Protein AF-A0A2D6RF66-F1 (afdb_monomer_lite)

pLDDT: mean 83.62, std 12.92, range [40.44, 94.94]

Structure (mmCIF, N/CA/C/O backbone):
data_AF-A0A2D6RF66-F1
#
_entry.id   AF-A0A2D6RF66-F1
#
loop_
_atom_site.group_PDB
_atom_site.id
_atom_site.type_symbol
_atom_site.label_atom_id
_atom_site.label_alt_id
_atom_site.label_comp_id
_atom_site.label_asym_id
_atom_site.label_entity_id
_atom_site.label_seq_id
_atom_site.pdbx_PDB_ins_code
_atom_site.Cartn_x
_atom_site.Cartn_y
_atom_site.Cartn_z
_atom_site.occupancy
_atom_site.B_iso_or_equiv
_atom_site.auth_seq_id
_atom_site.auth_comp_id
_atom_site.auth_asym_id
_atom_site.auth_atom_id
_atom_site.pdbx_PDB_model_num
ATOM 1 N N . MET A 1 1 ? -2.072 -13.150 7.613 1.00 77.06 1 MET A N 1
ATOM 2 C CA . MET A 1 1 ? -0.895 -12.644 8.363 1.00 77.06 1 MET A CA 1
ATOM 3 C C . MET A 1 1 ? -1.241 -11.283 8.973 1.00 77.06 1 MET A C 1
ATOM 5 O O . MET A 1 1 ? -2.034 -10.589 8.357 1.00 77.06 1 MET A O 1
ATOM 9 N N . GLU A 1 2 ? -0.732 -10.894 10.150 1.00 83.94 2 GLU A N 1
ATOM 10 C CA . GLU A 1 2 ? -1.081 -9.608 10.802 1.00 83.94 2 GLU A CA 1
ATOM 11 C C . GLU A 1 2 ? 0.114 -8.646 10.885 1.00 83.94 2 GLU A C 1
ATOM 13 O O . GLU A 1 2 ? 1.235 -9.056 11.185 1.00 83.94 2 GLU A O 1
ATOM 18 N N . ILE A 1 3 ? -0.135 -7.353 10.665 1.00 85.44 3 ILE A N 1
ATOM 19 C CA . ILE A 1 3 ? 0.836 -6.263 10.792 1.00 85.44 3 ILE A CA 1
ATOM 20 C C . ILE A 1 3 ? 0.353 -5.299 11.870 1.00 85.44 3 ILE A C 1
ATOM 22 O O . ILE A 1 3 ? -0.741 -4.749 11.776 1.00 85.44 3 ILE A O 1
ATOM 26 N N . LYS A 1 4 ? 1.197 -5.045 12.874 1.00 86.31 4 LYS A N 1
ATOM 27 C CA . LYS A 1 4 ? 0.970 -3.971 13.847 1.00 86.31 4 LYS A CA 1
ATOM 28 C C . LYS A 1 4 ? 1.431 -2.629 13.269 1.00 86.31 4 LYS A C 1
ATOM 30 O O . LYS A 1 4 ? 2.597 -2.509 12.863 1.00 86.31 4 LYS A O 1
ATOM 35 N N . LEU A 1 5 ? 0.521 -1.660 13.237 1.00 85.38 5 LEU A N 1
ATOM 36 C CA . LEU A 1 5 ? 0.751 -0.277 12.827 1.00 85.38 5 LEU A CA 1
ATOM 37 C C . LEU A 1 5 ? 1.413 0.529 13.944 1.00 85.38 5 LEU A C 1
ATOM 39 O O . LEU A 1 5 ? 1.389 0.139 15.116 1.00 85.38 5 LEU A O 1
ATOM 43 N N . SER A 1 6 ? 1.980 1.675 13.575 1.00 78.94 6 SER A N 1
ATOM 44 C CA . SER A 1 6 ? 2.549 2.641 14.519 1.00 78.94 6 SER A CA 1
ATOM 45 C C . SER A 1 6 ? 1.535 3.145 15.558 1.00 78.94 6 SER A C 1
ATOM 47 O O . SER A 1 6 ? 1.899 3.352 16.713 1.00 78.94 6 SER A O 1
ATOM 49 N N . THR A 1 7 ? 0.254 3.239 15.187 1.00 77.12 7 THR A N 1
ATOM 50 C CA . THR A 1 7 ? -0.864 3.614 16.072 1.00 77.12 7 THR A CA 1
ATOM 51 C C . THR A 1 7 ? -1.220 2.539 17.101 1.00 77.12 7 THR A C 1
ATOM 53 O O . THR A 1 7 ? -1.999 2.791 18.014 1.00 77.12 7 THR A O 1
ATOM 56 N N . GLY A 1 8 ? -0.650 1.336 16.976 1.00 76.81 8 GLY A N 1
ATOM 57 C CA . GLY A 1 8 ? -0.985 0.172 17.793 1.00 76.81 8 GLY A CA 1
ATOM 58 C C . GLY A 1 8 ? -2.075 -0.715 17.191 1.00 76.81 8 GLY A C 1
ATOM 59 O O . GLY A 1 8 ? -2.192 -1.870 17.611 1.00 76.81 8 GLY A O 1
ATOM 60 N N . ASP A 1 9 ? -2.795 -0.225 16.179 1.00 81.56 9 ASP A N 1
ATOM 61 C CA . ASP A 1 9 ? -3.801 -0.989 15.441 1.00 81.56 9 ASP A CA 1
ATOM 62 C C . ASP A 1 9 ? -3.175 -2.174 14.699 1.00 81.56 9 ASP A C 1
ATOM 64 O O . ASP A 1 9 ? -1.994 -2.167 14.336 1.00 81.56 9 ASP A O 1
ATOM 68 N N . LYS A 1 10 ? -3.977 -3.210 14.451 1.00 87.19 10 LYS A N 1
ATOM 69 C CA . LYS A 1 10 ? -3.557 -4.385 13.686 1.00 87.19 10 LYS A CA 1
ATOM 70 C C . LYS A 1 10 ? -4.287 -4.439 12.355 1.00 87.19 10 LYS A C 1
ATOM 72 O O . LYS A 1 10 ? -5.507 -4.326 12.303 1.00 87.19 10 LYS A O 1
ATOM 77 N N . VAL A 1 11 ? -3.530 -4.668 11.291 1.00 88.44 11 VAL A N 1
ATOM 78 C CA . VAL A 1 11 ? -4.042 -4.876 9.938 1.00 88.44 11 VAL A CA 1
ATOM 79 C C . VAL A 1 11 ? -3.789 -6.317 9.544 1.00 88.44 11 VAL A C 1
ATOM 81 O O . VAL A 1 11 ? -2.661 -6.803 9.630 1.00 88.44 11 VAL A O 1
ATOM 84 N N . LYS A 1 12 ? -4.835 -7.002 9.096 1.00 91.19 12 LYS A N 1
ATOM 85 C CA . LYS A 1 12 ? -4.733 -8.368 8.596 1.00 91.19 12 LYS A CA 1
ATOM 86 C C . LYS A 1 12 ? -4.546 -8.338 7.080 1.00 91.19 12 LYS A C 1
ATOM 88 O O . LYS A 1 12 ? -5.270 -7.642 6.375 1.00 91.19 12 LYS A O 1
ATOM 93 N N . LEU A 1 13 ? -3.543 -9.056 6.591 1.00 90.62 13 LEU A N 1
ATOM 94 C CA . LEU A 1 13 ? -3.294 -9.229 5.165 1.00 90.62 13 LEU A CA 1
ATOM 95 C C . LEU A 1 13 ? -4.220 -10.295 4.591 1.00 90.62 13 LEU A C 1
ATOM 97 O O . LEU A 1 13 ? -4.354 -11.377 5.174 1.00 90.62 13 LEU A O 1
ATOM 101 N N . LYS A 1 14 ? -4.787 -9.986 3.426 1.00 90.19 14 LYS A N 1
ATOM 102 C CA . LYS A 1 14 ? -5.582 -10.904 2.619 1.00 90.19 14 LYS A CA 1
ATOM 103 C C . LYS A 1 14 ? -4.691 -12.030 2.090 1.00 90.19 14 LYS A C 1
ATOM 105 O O . LYS A 1 14 ? -3.550 -11.797 1.699 1.00 90.19 14 LYS A O 1
ATOM 110 N N . SER A 1 15 ? -5.223 -13.250 2.056 1.00 89.31 15 SER A N 1
ATOM 111 C CA . SER A 1 15 ? -4.619 -14.328 1.270 1.00 89.31 15 SER A CA 1
ATOM 112 C C . SER A 1 15 ? -4.943 -14.076 -0.202 1.00 89.31 15 SER A C 1
ATOM 114 O O . SER A 1 15 ? -6.096 -14.205 -0.608 1.00 89.31 15 SER A O 1
ATOM 116 N N . LEU A 1 16 ? -3.946 -13.621 -0.958 1.00 88.81 16 LEU A N 1
ATOM 117 C CA . LEU A 1 16 ? -4.097 -13.290 -2.372 1.00 88.81 16 LEU A CA 1
ATOM 118 C C . LEU A 1 16 ? -4.118 -14.559 -3.225 1.00 88.81 16 LEU A C 1
ATOM 120 O O . LEU A 1 16 ? -3.375 -15.513 -2.969 1.00 88.81 16 LEU A O 1
ATOM 124 N N . THR A 1 17 ? -4.955 -14.557 -4.255 1.00 89.81 17 THR A N 1
ATOM 125 C CA . THR A 1 17 ? -4.919 -15.550 -5.341 1.00 89.81 17 THR A CA 1
ATOM 126 C C . THR A 1 17 ? -3.700 -15.328 -6.245 1.00 89.81 17 THR A C 1
ATOM 128 O O . THR A 1 17 ? -2.965 -14.360 -6.066 1.00 89.81 17 THR A O 1
ATOM 131 N N . VAL A 1 18 ? -3.425 -16.243 -7.180 1.00 88.25 18 VAL A N 1
ATOM 132 C CA . VAL A 1 18 ? -2.344 -16.046 -8.167 1.00 88.25 18 VAL A CA 1
ATOM 133 C C . VAL A 1 18 ? -2.655 -14.836 -9.052 1.00 88.25 18 VAL A C 1
ATOM 135 O O . VAL A 1 18 ? -1.841 -13.925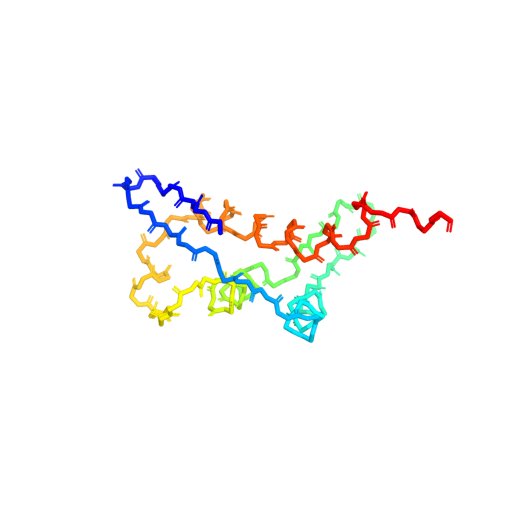 -9.122 1.00 88.25 18 VAL A O 1
ATOM 138 N N . ASP A 1 19 ? -3.879 -14.747 -9.575 1.00 89.94 19 ASP A N 1
ATOM 139 C CA . ASP A 1 19 ? -4.301 -13.642 -10.446 1.00 89.94 19 ASP A CA 1
ATOM 140 C C . ASP A 1 19 ? -4.180 -12.268 -9.764 1.00 89.94 19 ASP A C 1
ATOM 142 O O . ASP A 1 19 ? -3.702 -11.305 -10.357 1.00 89.94 19 ASP A O 1
ATOM 146 N N . GLU A 1 20 ? -4.569 -12.162 -8.489 1.00 91.12 20 GLU A N 1
ATOM 147 C CA . GLU A 1 20 ? -4.439 -10.907 -7.734 1.00 91.12 20 GLU A CA 1
ATOM 148 C C . GLU A 1 20 ? -2.979 -10.525 -7.480 1.00 91.12 20 GLU A C 1
ATOM 150 O O . GLU A 1 20 ? -2.658 -9.339 -7.399 1.00 91.12 20 GLU A O 1
ATOM 155 N N . ARG A 1 21 ? -2.090 -11.511 -7.322 1.00 89.12 21 ARG A N 1
ATOM 156 C CA . ARG A 1 21 ? -0.654 -11.245 -7.197 1.00 89.12 21 ARG A CA 1
ATOM 157 C C . ARG A 1 21 ? -0.099 -10.717 -8.509 1.00 89.12 21 ARG A C 1
ATOM 159 O O . ARG A 1 21 ? 0.577 -9.691 -8.478 1.00 89.12 21 ARG A O 1
ATOM 166 N N . ASP A 1 22 ? -0.416 -11.366 -9.624 1.00 89.19 22 ASP A N 1
ATOM 167 C CA . ASP A 1 22 ? 0.019 -10.936 -10.954 1.00 89.19 22 ASP A CA 1
ATOM 168 C C . ASP A 1 22 ? -0.467 -9.505 -11.227 1.00 89.19 22 ASP A C 1
ATOM 170 O O . ASP A 1 22 ? 0.327 -8.622 -11.543 1.00 89.19 22 ASP A O 1
ATOM 174 N N . GLU A 1 23 ? -1.736 -9.206 -10.925 1.00 91.62 23 GLU A N 1
ATOM 175 C CA . GLU A 1 23 ? -2.316 -7.867 -11.090 1.00 91.62 23 GLU A CA 1
ATOM 176 C C . GLU A 1 23 ? -1.622 -6.777 -10.246 1.00 91.62 23 GLU A C 1
ATOM 178 O O . GLU A 1 23 ? -1.581 -5.591 -10.618 1.00 91.62 23 GLU A O 1
ATOM 183 N N . LEU A 1 24 ? -1.113 -7.148 -9.068 1.00 91.81 24 LEU A N 1
ATOM 184 C CA . LEU A 1 24 ? -0.350 -6.259 -8.199 1.00 91.81 24 LEU A CA 1
ATOM 185 C C . LEU A 1 24 ? 1.075 -6.080 -8.716 1.00 91.81 24 LEU A C 1
ATOM 187 O O . LEU A 1 24 ? 1.543 -4.943 -8.813 1.00 91.81 24 LEU A O 1
ATOM 191 N N . MET A 1 25 ? 1.748 -7.165 -9.079 1.00 89.19 25 MET A N 1
ATOM 192 C CA . MET A 1 25 ? 3.128 -7.142 -9.556 1.00 89.19 25 M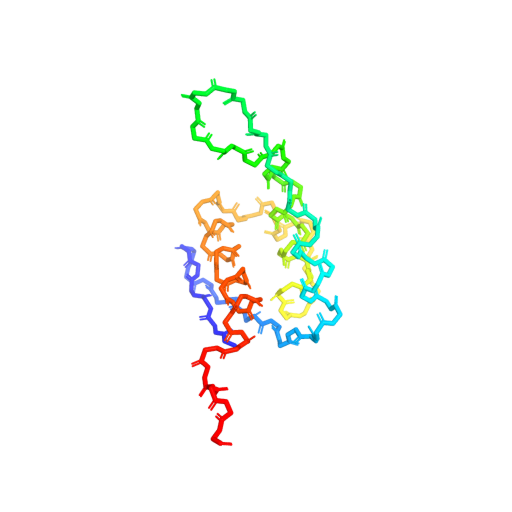ET A CA 1
ATOM 193 C C . MET A 1 25 ? 3.260 -6.427 -10.903 1.00 89.19 25 MET A C 1
ATOM 195 O O . MET A 1 25 ? 4.138 -5.577 -11.043 1.00 89.19 25 MET A O 1
ATOM 199 N N . ASP A 1 26 ? 2.320 -6.632 -11.824 1.00 88.94 26 ASP A N 1
ATOM 200 C CA . ASP A 1 26 ? 2.271 -5.936 -13.118 1.00 88.94 26 ASP A CA 1
ATOM 201 C C . ASP A 1 26 ? 2.030 -4.426 -12.975 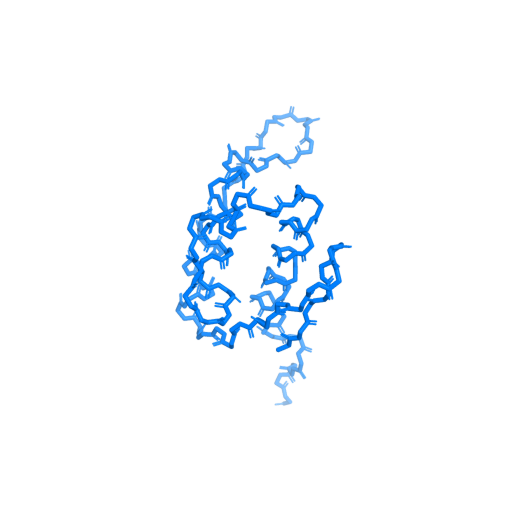1.00 88.94 26 ASP A C 1
ATOM 203 O O . ASP A 1 26 ? 2.360 -3.630 -13.857 1.00 88.94 26 ASP A O 1
ATOM 207 N N . SER A 1 27 ? 1.464 -3.991 -11.844 1.00 88.50 27 SER A N 1
ATOM 208 C CA . SER A 1 27 ? 1.251 -2.567 -11.565 1.00 88.50 27 SER A CA 1
ATOM 209 C C . SER A 1 27 ? 2.517 -1.829 -11.109 1.00 88.50 27 SER A C 1
ATOM 211 O O . SER A 1 27 ? 2.511 -0.598 -10.986 1.00 88.50 27 SER A O 1
ATOM 213 N N . VAL A 1 28 ? 3.602 -2.559 -10.842 1.00 86.88 28 VAL A N 1
ATOM 214 C CA . VAL A 1 28 ? 4.882 -1.997 -10.416 1.00 86.88 28 VAL A CA 1
ATOM 215 C C . VAL A 1 28 ? 5.671 -1.560 -11.648 1.00 86.88 28 VAL A C 1
ATOM 217 O O . VAL A 1 28 ? 6.151 -2.374 -12.428 1.00 86.88 28 VAL A O 1
ATOM 220 N N . GLN A 1 29 ? 5.838 -0.247 -11.810 1.00 85.88 29 GLN A N 1
ATOM 221 C CA . GLN A 1 29 ? 6.631 0.332 -12.895 1.00 85.88 29 GLN A CA 1
ATOM 222 C C . GLN A 1 29 ? 7.858 1.049 -12.343 1.00 85.88 29 GLN A C 1
ATOM 224 O O . GLN A 1 29 ? 7.736 1.951 -11.506 1.00 85.88 29 GLN A O 1
ATOM 229 N N . TYR A 1 30 ? 9.028 0.687 -12.857 1.00 84.81 30 TYR A N 1
ATOM 230 C CA . TYR A 1 30 ? 10.296 1.320 -12.517 1.00 84.81 30 TYR A CA 1
ATOM 231 C C . TYR A 1 30 ? 10.753 2.254 -13.636 1.00 84.81 30 TYR A C 1
ATOM 233 O O . TYR A 1 30 ? 10.671 1.928 -14.819 1.00 84.81 30 TYR A O 1
ATOM 241 N N . ASP A 1 31 ? 11.235 3.425 -13.241 1.00 82.44 31 ASP A N 1
ATOM 242 C CA . ASP A 1 31 ? 12.005 4.319 -14.090 1.00 82.44 31 ASP A CA 1
ATOM 243 C C . ASP A 1 31 ? 13.480 3.917 -13.980 1.00 82.44 31 ASP A C 1
ATOM 245 O O . ASP A 1 31 ? 14.096 4.029 -12.913 1.00 82.44 31 ASP A O 1
ATOM 249 N N . TYR A 1 32 ? 14.014 3.386 -15.078 1.00 75.25 32 TYR A N 1
ATOM 250 C CA . TYR A 1 32 ? 15.426 3.052 -15.224 1.00 75.25 32 TYR A CA 1
ATOM 251 C C . TYR A 1 32 ? 16.118 4.214 -15.924 1.00 75.25 32 TYR A C 1
ATOM 253 O O . TYR A 1 32 ? 16.366 4.189 -17.128 1.00 75.25 32 TYR A O 1
ATOM 261 N N . THR A 1 33 ? 16.388 5.270 -15.167 1.00 78.06 33 THR A N 1
ATOM 262 C CA . THR A 1 33 ? 17.183 6.389 -15.662 1.00 78.06 33 THR A CA 1
ATOM 263 C C . THR A 1 33 ? 18.661 6.020 -15.578 1.00 78.06 33 THR A C 1
ATOM 265 O O . THR A 1 33 ? 19.136 5.571 -14.532 1.00 78.06 33 THR A O 1
ATOM 268 N N . ASP A 1 34 ? 19.381 6.194 -16.684 1.00 65.81 34 ASP A N 1
ATOM 269 C CA . ASP A 1 34 ? 20.751 5.704 -16.849 1.00 65.81 34 ASP A CA 1
ATOM 270 C C . ASP A 1 34 ? 21.682 6.208 -15.724 1.00 65.81 34 ASP A C 1
ATOM 272 O O . ASP A 1 34 ? 21.743 7.406 -15.426 1.00 65.81 34 ASP A O 1
ATOM 276 N N . GLY A 1 35 ? 22.356 5.278 -15.041 1.00 67.69 35 GLY A N 1
ATOM 277 C CA . GLY A 1 35 ? 23.262 5.566 -13.921 1.00 67.69 35 GLY A CA 1
ATOM 278 C C . GLY A 1 35 ? 22.622 5.847 -12.549 1.00 67.69 35 GLY A C 1
ATOM 279 O O . GLY A 1 35 ? 23.349 6.207 -11.621 1.00 67.69 35 GLY A O 1
ATOM 280 N N . LYS A 1 36 ? 21.300 5.687 -12.370 1.00 73.00 36 LYS A N 1
ATOM 281 C CA . LYS A 1 36 ? 20.625 5.820 -11.060 1.00 73.00 36 LYS A CA 1
ATOM 282 C C . LYS A 1 36 ? 19.950 4.524 -10.614 1.00 73.00 36 LYS A C 1
ATOM 284 O O . LYS A 1 36 ? 19.577 3.681 -11.421 1.00 73.00 36 LYS A O 1
ATOM 289 N N . ASN A 1 37 ? 19.767 4.392 -9.298 1.00 75.75 37 ASN A N 1
ATOM 290 C CA . ASN A 1 37 ? 18.959 3.313 -8.733 1.00 75.75 37 ASN A CA 1
ATOM 291 C C . ASN A 1 37 ? 17.524 3.396 -9.285 1.00 75.75 37 ASN A C 1
ATOM 293 O O . ASN A 1 37 ? 16.967 4.500 -9.286 1.00 75.75 37 ASN A O 1
ATOM 297 N N . PRO A 1 38 ? 16.915 2.265 -9.693 1.00 76.62 38 PRO A N 1
ATOM 298 C CA . PRO A 1 38 ? 15.556 2.244 -10.220 1.00 76.62 38 PRO A CA 1
ATOM 299 C C . PRO A 1 38 ? 14.584 2.887 -9.231 1.00 76.62 38 PRO A C 1
ATOM 301 O O . PRO A 1 38 ? 14.512 2.482 -8.067 1.00 76.62 38 PRO A O 1
ATOM 304 N N . GLN A 1 39 ? 13.831 3.890 -9.681 1.00 77.94 39 GLN A N 1
ATOM 305 C CA . GLN A 1 39 ? 12.800 4.528 -8.863 1.00 77.94 39 GLN A CA 1
ATOM 306 C C . GLN A 1 39 ? 11.421 4.081 -9.326 1.00 77.94 39 GLN A C 1
ATOM 308 O O . GLN A 1 39 ? 11.145 4.026 -10.519 1.00 77.94 39 GLN A O 1
ATOM 313 N N . MET A 1 40 ? 10.528 3.761 -8.390 1.00 82.06 40 MET A N 1
ATOM 314 C CA . MET A 1 40 ? 9.158 3.413 -8.758 1.00 82.06 40 MET A CA 1
ATOM 315 C C . MET A 1 40 ? 8.426 4.669 -9.243 1.00 82.06 40 MET A C 1
ATOM 317 O O . MET A 1 40 ? 8.203 5.600 -8.467 1.00 82.06 40 MET A O 1
ATOM 321 N N . LYS A 1 41 ? 8.028 4.684 -10.520 1.00 81.69 41 LYS A N 1
ATOM 322 C CA . LYS A 1 41 ? 7.459 5.858 -11.205 1.00 81.69 41 LYS A CA 1
ATOM 323 C C . LYS A 1 41 ? 6.169 6.364 -10.551 1.00 81.69 41 LYS A C 1
ATOM 325 O O . LYS A 1 41 ? 5.864 7.550 -10.592 1.00 81.69 41 LYS A O 1
ATOM 330 N N . MET A 1 42 ? 5.406 5.454 -9.948 1.00 85.19 42 MET A N 1
ATOM 331 C CA . MET A 1 42 ? 4.058 5.694 -9.429 1.00 85.19 42 MET A CA 1
ATOM 332 C C . MET A 1 42 ? 3.895 5.208 -7.981 1.00 85.19 42 MET A C 1
ATOM 334 O O . MET A 1 42 ? 2.898 4.589 -7.621 1.00 85.19 42 MET A O 1
ATOM 338 N N . LEU A 1 43 ? 4.878 5.519 -7.125 1.00 87.44 43 LEU A N 1
ATOM 339 C CA . LEU A 1 43 ? 4.956 5.008 -5.751 1.00 87.44 43 LEU A CA 1
ATOM 340 C C . LEU A 1 43 ? 3.628 5.081 -4.979 1.00 87.44 43 LEU A C 1
ATOM 342 O O . LEU A 1 43 ? 3.138 4.068 -4.486 1.00 87.44 43 LEU A O 1
ATOM 346 N N . HIS A 1 44 ? 3.013 6.262 -4.895 1.00 87.75 44 HIS A N 1
ATOM 347 C CA . HIS A 1 44 ? 1.816 6.458 -4.073 1.00 87.75 44 HIS A CA 1
ATOM 348 C C . HIS A 1 44 ? 0.575 5.712 -4.585 1.00 87.75 44 HIS A C 1
ATOM 350 O O . HIS A 1 44 ? -0.191 5.174 -3.778 1.00 87.75 44 HIS A O 1
ATOM 356 N N . SER A 1 45 ? 0.357 5.662 -5.902 1.00 91.44 45 SER A N 1
ATOM 357 C CA . SER A 1 45 ? -0.795 4.959 -6.478 1.00 91.44 45 SER A CA 1
ATOM 358 C C . SER A 1 45 ? -0.604 3.446 -6.419 1.00 91.44 45 SER A C 1
ATOM 360 O O . SER A 1 45 ? -1.536 2.748 -6.019 1.00 91.44 45 SER A O 1
ATOM 362 N N . THR A 1 46 ? 0.604 2.944 -6.691 1.00 92.50 46 THR A N 1
ATOM 363 C CA . THR A 1 46 ? 0.937 1.523 -6.525 1.00 92.50 46 THR A CA 1
ATOM 364 C C . THR A 1 46 ? 0.747 1.091 -5.070 1.00 92.50 46 THR A C 1
ATOM 366 O O . THR A 1 46 ? 0.023 0.134 -4.813 1.00 92.50 46 THR A O 1
ATOM 369 N N . MET A 1 47 ? 1.265 1.841 -4.088 1.00 93.06 47 MET A N 1
ATOM 370 C CA . MET A 1 47 ? 1.026 1.535 -2.668 1.00 93.06 47 MET A CA 1
ATOM 371 C C . MET A 1 47 ? -0.467 1.488 -2.332 1.00 93.06 47 MET A C 1
ATOM 373 O O . MET A 1 47 ? -0.918 0.577 -1.645 1.00 93.06 47 MET A O 1
ATOM 377 N N . THR A 1 48 ? -1.247 2.449 -2.835 1.00 94.12 48 THR A N 1
ATOM 378 C CA . THR A 1 48 ? -2.702 2.499 -2.622 1.00 94.12 48 THR A CA 1
ATOM 379 C C . THR A 1 48 ? -3.402 1.271 -3.203 1.00 94.12 48 THR A C 1
ATOM 381 O O . THR A 1 48 ? -4.284 0.710 -2.551 1.00 94.12 48 THR A O 1
ATOM 384 N N . LYS A 1 49 ? -2.994 0.820 -4.395 1.00 94.19 49 LYS A N 1
ATOM 385 C CA . LYS A 1 49 ? -3.520 -0.395 -5.029 1.00 94.19 49 LYS A CA 1
ATOM 386 C C . LYS A 1 49 ? -3.220 -1.635 -4.181 1.00 94.19 49 LYS A C 1
ATOM 388 O O . LYS A 1 49 ? -4.141 -2.377 -3.848 1.00 94.19 49 LYS A O 1
ATOM 393 N N . PHE A 1 50 ? -1.970 -1.790 -3.747 1.00 94.06 50 PHE A N 1
ATOM 394 C CA . PHE A 1 50 ? -1.549 -2.881 -2.865 1.00 94.06 50 PHE A CA 1
ATOM 395 C C . PHE A 1 50 ? -2.329 -2.880 -1.552 1.00 94.06 50 PHE A C 1
ATOM 397 O O . PHE A 1 50 ? -2.840 -3.916 -1.150 1.00 94.06 50 PHE A O 1
ATOM 404 N N . LEU A 1 51 ? -2.486 -1.722 -0.906 1.00 93.88 51 LEU A N 1
ATOM 405 C CA . LEU A 1 51 ? -3.264 -1.590 0.328 1.00 93.88 51 LEU A CA 1
ATOM 406 C C . LEU A 1 51 ? -4.716 -2.039 0.128 1.00 93.88 51 LEU A C 1
ATOM 408 O O . LEU A 1 51 ? -5.232 -2.779 0.956 1.00 93.88 51 LEU A O 1
ATOM 412 N N . ARG A 1 52 ? -5.369 -1.622 -0.963 1.00 94.94 52 ARG A N 1
ATOM 413 C CA . ARG A 1 52 ? -6.780 -1.946 -1.233 1.00 94.94 52 ARG A CA 1
ATOM 414 C C . ARG A 1 52 ? -7.026 -3.425 -1.526 1.00 94.94 52 ARG A C 1
ATOM 416 O O . ARG A 1 52 ? -8.070 -3.933 -1.133 1.00 94.94 52 ARG A O 1
ATOM 423 N N . ILE A 1 53 ? -6.101 -4.087 -2.216 1.00 94.06 53 ILE A N 1
ATOM 424 C CA . ILE A 1 53 ? -6.247 -5.492 -2.627 1.00 94.06 53 ILE A CA 1
ATOM 425 C C . ILE A 1 53 ? -5.678 -6.440 -1.561 1.00 94.06 53 ILE A C 1
ATOM 427 O O . ILE A 1 53 ? -6.281 -7.464 -1.253 1.00 94.06 53 ILE A O 1
ATOM 431 N N . GLY A 1 54 ? -4.530 -6.097 -0.974 1.00 91.62 54 GLY A N 1
ATOM 432 C CA . GLY A 1 54 ? -3.763 -6.962 -0.076 1.00 91.62 54 GLY A CA 1
ATOM 433 C C . GLY A 1 54 ? -4.133 -6.884 1.404 1.00 91.62 54 GLY A C 1
ATOM 434 O O . GLY A 1 54 ? -3.644 -7.700 2.183 1.00 91.62 54 GLY A O 1
ATOM 435 N N . ILE A 1 55 ? -4.996 -5.956 1.821 1.00 93.19 55 ILE A N 1
ATOM 436 C CA . ILE A 1 55 ? -5.564 -5.946 3.177 1.00 93.19 55 ILE A CA 1
ATOM 437 C C . ILE A 1 55 ? -6.903 -6.684 3.174 1.00 93.19 55 ILE A C 1
ATOM 439 O O . ILE A 1 55 ? -7.721 -6.536 2.271 1.00 93.19 55 ILE A O 1
ATOM 443 N N . GLU A 1 56 ? -7.137 -7.481 4.211 1.00 91.75 56 GLU A N 1
ATOM 444 C CA . GLU A 1 56 ? -8.404 -8.171 4.413 1.00 91.75 56 GLU A CA 1
ATOM 445 C C . GLU A 1 56 ? -9.498 -7.188 4.859 1.00 91.75 56 GLU A C 1
ATOM 447 O O . GLU A 1 56 ? -9.334 -6.438 5.822 1.00 91.75 56 GLU A O 1
ATOM 452 N N . GLY A 1 57 ? -10.641 -7.221 4.172 1.00 87.06 57 GLY A N 1
ATOM 453 C CA . GLY A 1 57 ? -11.789 -6.360 4.455 1.00 87.06 57 GLY A CA 1
ATOM 454 C C . GLY A 1 57 ? -11.853 -5.102 3.584 1.00 87.06 57 GLY A C 1
ATOM 455 O O . GLY A 1 57 ? -11.095 -4.920 2.635 1.00 87.06 57 GLY A O 1
ATOM 456 N N . LYS A 1 58 ? -12.824 -4.227 3.875 1.00 80.50 58 LYS A N 1
ATOM 457 C CA . LYS A 1 58 ? -13.056 -3.015 3.078 1.00 80.50 58 LYS A CA 1
ATOM 458 C C . LYS A 1 58 ? -12.097 -1.903 3.495 1.00 80.50 58 LYS A C 1
ATOM 460 O O . LYS A 1 58 ? -12.294 -1.240 4.512 1.00 80.50 58 LYS A O 1
ATOM 465 N N . VAL A 1 59 ? -11.094 -1.658 2.662 1.00 90.88 59 VAL A N 1
ATOM 466 C CA . VAL A 1 59 ? -10.133 -0.566 2.840 1.00 90.88 59 VAL A CA 1
ATOM 467 C C . VAL A 1 59 ? -10.750 0.742 2.347 1.00 90.88 59 VAL A C 1
ATOM 469 O O . VAL A 1 59 ? -10.941 0.942 1.149 1.00 90.88 59 VAL A O 1
ATOM 472 N N . SER A 1 60 ? -11.094 1.632 3.278 1.00 91.44 60 SER A N 1
ATOM 473 C CA . SER A 1 60 ? -11.657 2.949 2.955 1.00 91.44 60 SER A CA 1
ATOM 474 C C . SER A 1 60 ? -10.575 3.995 2.679 1.00 91.44 60 SER A C 1
ATOM 476 O O . SER A 1 60 ? -9.457 3.903 3.189 1.00 91.44 60 SER A O 1
ATOM 478 N N . ASP A 1 61 ? -10.934 5.053 1.951 1.00 93.31 61 ASP A N 1
ATOM 479 C CA . ASP A 1 61 ? -10.034 6.189 1.720 1.00 93.31 61 ASP A CA 1
ATOM 480 C C . ASP A 1 61 ? -9.637 6.872 3.029 1.00 93.31 61 ASP A C 1
ATOM 482 O O . ASP A 1 61 ? -8.473 7.217 3.216 1.00 93.31 61 ASP A O 1
ATOM 486 N N . LYS A 1 62 ? -10.570 6.978 3.986 1.00 92.06 62 LYS A N 1
ATOM 487 C CA . LYS A 1 62 ? -10.293 7.517 5.325 1.00 92.06 62 LYS A CA 1
ATOM 488 C C . LYS A 1 62 ? -9.189 6.731 6.034 1.00 92.06 62 LYS A C 1
ATOM 490 O O . LYS A 1 62 ? -8.317 7.337 6.646 1.00 92.06 62 LYS A O 1
ATOM 495 N N . PHE A 1 63 ? -9.210 5.403 5.920 1.00 90.56 63 PHE A N 1
ATOM 496 C CA . PHE A 1 63 ? -8.171 4.547 6.486 1.00 90.56 63 PHE A CA 1
ATOM 497 C C . PHE A 1 63 ? -6.826 4.742 5.774 1.00 90.56 63 PHE A C 1
ATOM 499 O O . PHE A 1 63 ? -5.802 4.931 6.421 1.00 90.56 63 PHE A O 1
ATOM 506 N N . ILE A 1 64 ? -6.807 4.769 4.439 1.00 90.81 64 ILE A N 1
ATOM 507 C CA . ILE A 1 64 ? -5.560 4.986 3.685 1.00 90.81 64 ILE A CA 1
ATOM 508 C C . ILE A 1 64 ? -4.961 6.363 4.005 1.00 90.81 64 ILE A C 1
ATOM 510 O O . ILE A 1 64 ? -3.739 6.509 4.069 1.00 90.81 64 ILE A O 1
ATOM 514 N N . LEU A 1 65 ? -5.799 7.377 4.224 1.00 90.94 65 LEU A N 1
ATOM 515 C CA . LEU A 1 65 ? -5.370 8.718 4.618 1.00 90.94 65 LEU A CA 1
ATOM 516 C C . LEU A 1 65 ? -4.868 8.785 6.065 1.00 90.94 65 LEU A C 1
ATOM 518 O O . LEU A 1 65 ? -3.984 9.590 6.338 1.00 90.94 65 LEU A O 1
ATOM 522 N N . SER A 1 66 ? -5.370 7.940 6.972 1.00 90.50 66 SER A N 1
ATOM 523 C CA . SER A 1 66 ? -4.884 7.898 8.358 1.00 90.50 66 SER A CA 1
ATOM 524 C C . SER A 1 66 ? -3.532 7.197 8.518 1.00 90.50 66 SER A C 1
ATOM 526 O O . SER A 1 66 ? -2.885 7.359 9.547 1.00 90.50 66 SER A O 1
ATOM 528 N N . LEU A 1 67 ? -3.095 6.411 7.528 1.00 90.56 67 LEU A N 1
ATOM 529 C CA . LEU A 1 67 ? -1.806 5.721 7.575 1.00 90.56 67 LEU A CA 1
ATOM 530 C C . LEU A 1 67 ? -0.636 6.682 7.338 1.00 90.56 67 LEU A C 1
ATOM 532 O O . LEU A 1 67 ? -0.610 7.426 6.351 1.00 90.56 67 LEU A O 1
ATOM 536 N N . THR A 1 68 ? 0.394 6.576 8.180 1.00 91.62 68 THR A N 1
ATOM 537 C CA . THR A 1 68 ? 1.675 7.248 7.937 1.00 91.62 68 THR A CA 1
ATOM 538 C C . THR A 1 68 ? 2.369 6.661 6.706 1.00 91.62 68 THR A C 1
ATOM 540 O O . THR A 1 68 ? 2.107 5.526 6.304 1.00 91.62 68 THR A O 1
ATOM 543 N N . PHE A 1 69 ? 3.300 7.406 6.102 1.00 90.00 69 PHE A N 1
ATOM 544 C CA . PHE A 1 69 ? 4.102 6.868 4.997 1.00 90.00 69 PHE A CA 1
ATOM 545 C C . PHE A 1 69 ? 4.873 5.604 5.412 1.00 90.00 69 PHE A C 1
ATOM 547 O O . PHE A 1 69 ? 4.922 4.641 4.654 1.00 90.00 69 PHE A O 1
ATOM 554 N N . SER A 1 70 ? 5.397 5.572 6.642 1.00 91.31 70 SER A N 1
ATOM 555 C CA . SER A 1 70 ? 6.077 4.398 7.200 1.00 91.31 70 SER A CA 1
ATOM 556 C C . SER A 1 70 ? 5.153 3.179 7.273 1.00 91.31 70 SER A C 1
ATOM 558 O O . SER A 1 70 ? 5.520 2.097 6.815 1.00 91.31 70 SER A O 1
ATOM 560 N N . ASP A 1 71 ? 3.919 3.357 7.759 1.00 91.75 71 ASP A N 1
ATOM 561 C CA . ASP A 1 71 ? 2.937 2.270 7.820 1.00 91.75 71 ASP A CA 1
ATOM 562 C C . ASP A 1 71 ? 2.556 1.772 6.422 1.00 91.75 71 ASP A C 1
ATOM 564 O O . ASP A 1 71 ? 2.514 0.564 6.190 1.00 91.75 71 ASP A O 1
ATOM 568 N N . LYS A 1 72 ? 2.344 2.688 5.466 1.00 92.12 72 LYS A N 1
ATOM 569 C CA . LYS A 1 72 ? 2.076 2.324 4.065 1.00 92.12 72 LYS A CA 1
ATOM 570 C C . LYS A 1 72 ? 3.216 1.497 3.488 1.00 92.12 72 LYS A C 1
ATOM 572 O O . LYS A 1 72 ? 2.951 0.468 2.876 1.00 92.12 72 LYS A O 1
ATOM 577 N N . THR A 1 73 ? 4.463 1.914 3.704 1.00 91.81 73 THR A N 1
ATOM 578 C CA . THR A 1 73 ? 5.652 1.198 3.221 1.00 91.81 73 THR A CA 1
ATOM 579 C C . THR A 1 73 ? 5.751 -0.179 3.855 1.00 91.81 73 THR A C 1
ATOM 581 O O . THR A 1 73 ? 5.924 -1.164 3.147 1.00 91.81 73 THR A O 1
ATOM 584 N N . LYS A 1 74 ? 5.547 -0.280 5.170 1.00 92.00 74 LYS A N 1
ATOM 585 C CA . LYS A 1 74 ? 5.581 -1.555 5.892 1.00 92.00 74 LYS A CA 1
ATOM 586 C C . LYS A 1 74 ? 4.542 -2.545 5.364 1.00 92.00 74 LYS A C 1
ATOM 588 O O . LYS A 1 74 ? 4.867 -3.711 5.149 1.00 92.00 74 LYS A O 1
ATOM 593 N N . ILE A 1 75 ? 3.306 -2.089 5.154 1.00 92.00 75 ILE A N 1
ATOM 594 C CA . ILE A 1 75 ? 2.236 -2.929 4.605 1.00 92.00 75 ILE A CA 1
ATOM 595 C C . ILE A 1 75 ? 2.558 -3.321 3.160 1.00 92.00 75 ILE A C 1
ATOM 597 O O . ILE A 1 75 ? 2.486 -4.500 2.820 1.00 92.00 75 ILE A O 1
ATOM 601 N N . PHE A 1 76 ? 2.965 -2.353 2.336 1.00 92.38 76 PHE A N 1
ATOM 602 C CA . PHE A 1 76 ? 3.326 -2.563 0.937 1.00 92.38 76 PHE A CA 1
ATOM 603 C C . PHE A 1 76 ? 4.430 -3.613 0.774 1.00 92.38 76 PHE A C 1
ATOM 605 O O . PHE A 1 76 ? 4.218 -4.606 0.085 1.00 92.38 76 PHE A O 1
ATOM 612 N N . THR A 1 77 ? 5.566 -3.451 1.460 1.00 90.50 77 THR A N 1
ATOM 613 C CA . THR A 1 77 ? 6.693 -4.394 1.395 1.00 90.50 77 THR A CA 1
ATOM 614 C C . THR A 1 77 ? 6.280 -5.788 1.842 1.00 90.50 77 THR A C 1
ATOM 616 O O . THR A 1 77 ? 6.736 -6.781 1.279 1.00 90.50 77 THR A O 1
ATOM 619 N N . LYS A 1 78 ? 5.389 -5.885 2.835 1.00 90.81 78 LYS A N 1
ATOM 620 C CA . LYS A 1 78 ? 4.920 -7.184 3.297 1.00 90.81 78 LYS A CA 1
ATOM 621 C C . LYS A 1 78 ? 4.040 -7.872 2.257 1.00 90.81 78 LYS A C 1
ATOM 623 O O . LYS A 1 78 ? 4.285 -9.034 1.969 1.00 90.81 78 LYS A O 1
ATOM 628 N N . ILE A 1 79 ? 3.084 -7.158 1.660 1.00 91.31 79 ILE A N 1
ATOM 629 C CA . ILE A 1 79 ? 2.244 -7.686 0.572 1.00 91.31 79 ILE A CA 1
ATOM 630 C C . ILE A 1 79 ? 3.107 -8.077 -0.631 1.00 91.31 79 ILE A C 1
ATOM 632 O O . ILE A 1 79 ? 2.918 -9.153 -1.185 1.00 91.31 79 ILE A O 1
ATOM 636 N N . GLN A 1 80 ? 4.079 -7.242 -1.007 1.00 89.19 80 GLN A N 1
ATOM 637 C CA . GLN A 1 80 ? 5.003 -7.535 -2.101 1.00 89.19 80 GLN A CA 1
ATO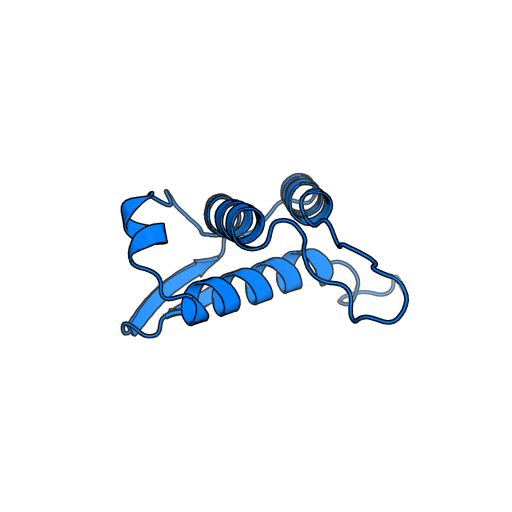M 638 C C . GLN A 1 80 ? 5.800 -8.820 -1.838 1.00 89.19 80 GLN A C 1
ATOM 640 O O . GLN A 1 80 ? 5.895 -9.664 -2.724 1.00 89.19 80 GLN A O 1
ATOM 645 N N . GLY A 1 81 ? 6.296 -9.016 -0.612 1.00 87.06 81 GLY A N 1
ATOM 646 C CA . GLY A 1 81 ? 6.933 -10.271 -0.208 1.00 87.06 81 GLY A CA 1
ATOM 647 C C . GLY A 1 81 ? 6.000 -11.477 -0.350 1.00 87.06 81 GLY A C 1
ATOM 648 O O . GLY A 1 81 ? 6.388 -12.483 -0.925 1.00 87.06 81 GLY A O 1
ATOM 649 N N . GLU A 1 82 ? 4.740 -11.370 0.080 1.00 84.62 82 GLU A N 1
ATOM 650 C CA . GLU A 1 82 ? 3.744 -12.445 -0.105 1.00 84.62 82 GLU A CA 1
ATOM 651 C C . GLU A 1 82 ? 3.414 -12.729 -1.584 1.00 84.62 82 GLU A C 1
ATOM 653 O O . GLU A 1 82 ? 2.970 -13.830 -1.923 1.00 84.62 82 GLU A O 1
ATOM 658 N N . CYS A 1 83 ? 3.597 -11.744 -2.469 1.00 84.94 83 CYS A N 1
ATOM 659 C CA . CYS A 1 83 ? 3.454 -11.936 -3.911 1.00 84.94 83 CYS A CA 1
ATOM 660 C C . CYS A 1 83 ? 4.664 -12.679 -4.497 1.00 84.94 83 CYS A C 1
ATOM 662 O O . CYS A 1 83 ? 4.479 -13.574 -5.313 1.00 84.94 83 CYS A O 1
ATOM 664 N N . MET A 1 84 ? 5.881 -12.342 -4.056 1.00 79.19 84 MET A N 1
ATOM 665 C CA . MET A 1 84 ? 7.135 -12.908 -4.575 1.00 79.19 84 MET A CA 1
ATOM 666 C C . MET A 1 84 ? 7.492 -14.286 -4.000 1.00 79.19 84 MET A C 1
ATOM 668 O O . MET A 1 84 ? 8.126 -15.084 -4.681 1.00 79.19 84 MET A O 1
ATOM 672 N N . ASN A 1 85 ? 7.086 -14.592 -2.766 1.00 72.06 85 ASN A N 1
ATOM 673 C CA . ASN A 1 85 ? 7.543 -15.791 -2.052 1.00 72.06 85 ASN A CA 1
ATOM 674 C C . ASN A 1 85 ? 6.861 -17.104 -2.498 1.00 72.06 85 ASN A C 1
ATOM 676 O O . ASN A 1 85 ? 7.162 -18.169 -1.953 1.00 72.06 85 ASN A O 1
ATOM 680 N N . LEU A 1 86 ? 5.958 -17.080 -3.485 1.00 59.41 86 LEU A N 1
ATOM 681 C CA . LEU A 1 86 ? 5.394 -18.307 -4.057 1.00 59.41 86 LEU A CA 1
ATOM 682 C C . LEU A 1 86 ? 6.359 -18.927 -5.074 1.00 59.41 86 LEU A C 1
ATOM 684 O O . LEU A 1 86 ? 6.302 -18.663 -6.269 1.00 59.41 86 LEU A O 1
ATOM 688 N N . GLY A 1 87 ? 7.239 -19.781 -4.561 1.00 50.19 87 GLY A N 1
ATOM 689 C CA . GLY A 1 87 ? 8.188 -20.573 -5.346 1.00 50.19 87 GLY A CA 1
ATOM 690 C C . GLY A 1 87 ? 9.386 -21.045 -4.526 1.00 50.19 87 GLY A C 1
ATOM 691 O O . GLY A 1 87 ? 9.946 -22.100 -4.808 1.00 50.19 87 GLY A O 1
ATOM 692 N N . GLU A 1 88 ? 9.732 -20.324 -3.457 1.00 48.94 88 GLU A N 1
ATOM 693 C CA . GLU A 1 88 ? 10.879 -20.665 -2.604 1.00 48.94 88 GLU A CA 1
ATOM 694 C C . GLU A 1 88 ? 10.573 -21.747 -1.554 1.00 48.94 88 GLU A C 1
ATOM 696 O O . GLU A 1 88 ? 11.494 -22.348 -1.009 1.00 48.94 88 GLU A O 1
ATOM 701 N N . GLU A 1 89 ? 9.299 -22.064 -1.288 1.00 45.75 89 GLU A N 1
ATOM 702 C CA . GLU A 1 89 ? 8.961 -23.091 -0.291 1.00 45.75 89 GLU A CA 1
ATOM 703 C C . GLU A 1 89 ? 9.094 -24.534 -0.805 1.00 45.75 89 GLU A C 1
ATOM 705 O O . GLU A 1 89 ? 9.257 -25.448 0.007 1.00 45.75 89 GLU A O 1
ATOM 710 N N . LYS A 1 90 ? 9.074 -24.777 -2.125 1.00 42.81 90 LYS A N 1
ATOM 711 C CA . LYS A 1 90 ? 9.361 -26.101 -2.705 1.00 42.81 90 LYS A CA 1
ATOM 712 C C . LYS A 1 90 ? 9.963 -25.976 -4.101 1.00 42.81 90 LYS A C 1
ATOM 714 O O . LYS A 1 90 ? 9.235 -25.928 -5.089 1.00 42.81 90 LYS A O 1
ATOM 719 N N . ALA A 1 91 ? 11.289 -26.070 -4.192 1.00 40.81 91 ALA A N 1
ATOM 720 C CA . ALA A 1 91 ? 11.879 -26.710 -5.362 1.00 40.81 91 ALA A CA 1
ATOM 721 C C . ALA A 1 91 ? 11.215 -28.092 -5.496 1.00 40.81 91 ALA A C 1
ATOM 723 O O . ALA A 1 91 ? 11.232 -28.874 -4.539 1.00 40.81 91 ALA A O 1
ATOM 724 N N . SER A 1 92 ? 10.550 -28.354 -6.626 1.00 46.59 92 SER A N 1
ATOM 725 C CA . SER A 1 92 ? 10.014 -29.683 -6.935 1.00 46.59 92 SER A CA 1
ATOM 726 C C . SER A 1 92 ? 11.082 -30.739 -6.650 1.00 46.59 92 SER A C 1
ATOM 728 O O . SER A 1 92 ? 12.216 -30.605 -7.108 1.00 46.59 92 SER A O 1
ATOM 730 N N . LYS A 1 93 ? 10.714 -31.746 -5.852 1.00 40.44 93 LYS A N 1
ATOM 731 C CA . LYS A 1 93 ? 11.492 -32.980 -5.714 1.00 40.44 93 LYS A CA 1
ATOM 732 C C . LYS A 1 93 ? 11.41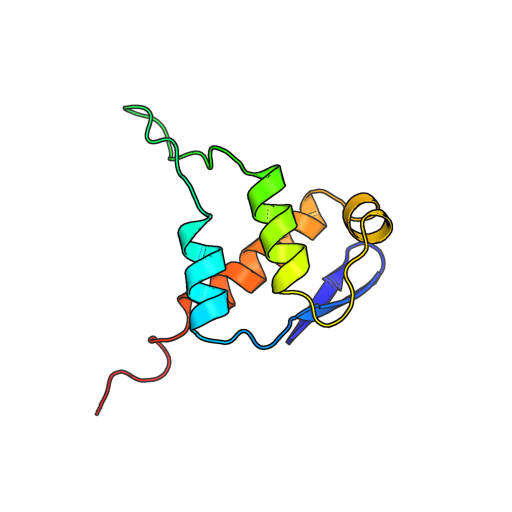7 -33.796 -6.994 1.00 40.44 93 LYS A C 1
ATOM 734 O O . LYS A 1 93 ? 10.333 -33.774 -7.620 1.00 40.44 93 LYS A O 1
#

Sequence (93 aa):
MEIKLSTGDKVKLKSLTVDERDELMDSVQYDYTDGKNPQMKMLHSTMTKFLRIGIEGKVSDKFILSLTFSDKTKIFTKIQGECMNLGEEKASK

Foldseek 3Di:
DWDQAPVRDIWAWDPDDLVLLCVLVVQFDWDCDDPDDTDGPPVVVSLVSCCCSTTPDHDDPVNVVPHDPVRSVVSNVVSNCSSPVVPVVDPDD

Radius of gyration: 14.49 Å; chains: 1; bounding box: 36×42×35 Å

Secondary structure (DSSP, 8-state):
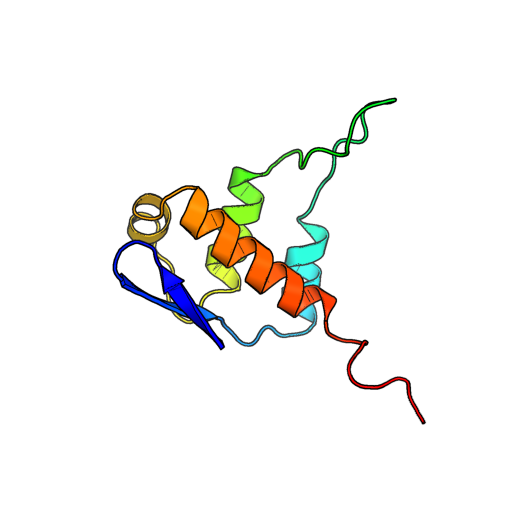-EEE-TTS-EEEBP---HHHHHHHHTT--EE--TTS--EETTHHHHHHHHHHHHBSS---HHHHHHS-HHHHHHHHHHHHHHHH-TTTS----